Protein AF-A0A8J1YSX6-F1 (afdb_monomer_lite)

Secondary structure (DSSP, 8-state):
-------------PPBPTT-B--GGG-EE-TTT-PEE-SB-TTEEE-TTSBEEE---BS-S---GGG-BTTBPPPPBPPTTEE--TT--S-EEPBPTTSB--TT-GGGBPPPSS--PPBPTTS-B-SSSEEEETTEEEES---TTSPPP----------

pLDDT: mean 86.15, std 13.03, range [41.03, 97.94]

Foldseek 3Di:
DDDDDDPPDDPPLAADEAFDFWDPVQWDQDQAARQTDTSHDPQFFQDPVRGTHGQQEDDDPDDPCVPADPVRHHHYHDDPQWHQASRSNHTDGQDEFFGFDRPFPQVSHDADPDAPFDADPVRHGDDRQWDQDPRGIDGPDDDPPDDDDDDDDHHDDDD

Radius of gyration: 20.37 Å; chains: 1; bounding box: 73×44×47 Å

Sequence (159 aa):
MFLALIVQITLVAARSGLYGNCSVSNNHLDANTKEFITDCDSFGYCAANDTCLPRLCRRDEFVLTSLLTSSTPAPPLCGPGSFCPDDASGCLRIVPVGGTCELNRDDECTPPIQAIVVPNPWGEEEGNGAICLLGKCMWGNVTIGSTCVTESTTYIGYD

Structure (mmCIF, N/CA/C/O backbone):
data_AF-A0A8J1YSX6-F1
#
_entry.id   AF-A0A8J1YSX6-F1
#
loop_
_atom_site.group_PDB
_atom_site.id
_atom_site.type_symbol
_atom_site.label_atom_id
_atom_site.label_alt_id
_atom_site.label_comp_id
_atom_site.label_asym_id
_atom_site.label_entity_id
_atom_site.label_seq_id
_atom_site.pdbx_PDB_ins_code
_atom_site.Cartn_x
_atom_site.Cartn_y
_atom_site.Cartn_z
_atom_site.occupancy
_atom_site.B_iso_or_equiv
_atom_site.auth_seq_id
_atom_site.auth_comp_id
_atom_site.auth_asym_id
_atom_site.auth_atom_id
_atom_site.pdbx_PDB_model_num
ATOM 1 N N . MET A 1 1 ? 51.316 -24.914 3.179 1.00 41.03 1 MET A N 1
ATOM 2 C CA . MET A 1 1 ? 50.084 -24.570 3.917 1.00 41.03 1 MET A CA 1
ATOM 3 C C . MET A 1 1 ? 49.580 -23.256 3.333 1.00 41.03 1 MET A C 1
ATOM 5 O O . MET A 1 1 ? 50.113 -22.216 3.680 1.00 41.03 1 MET A O 1
ATOM 9 N N . PHE A 1 2 ? 48.696 -23.312 2.331 1.00 43.34 2 PHE A N 1
ATOM 10 C CA . PHE A 1 2 ? 48.143 -22.120 1.675 1.00 43.34 2 PHE A CA 1
ATOM 11 C C . PHE A 1 2 ? 46.788 -21.810 2.313 1.00 43.34 2 PHE A C 1
ATOM 13 O O . PHE A 1 2 ? 45.878 -22.633 2.254 1.00 43.34 2 PHE A O 1
ATOM 20 N N . LEU A 1 3 ? 46.687 -20.654 2.970 1.00 44.94 3 LEU A N 1
ATOM 21 C CA . LEU A 1 3 ? 45.438 -20.129 3.513 1.00 44.94 3 LEU A CA 1
ATOM 22 C C . LEU A 1 3 ? 44.609 -19.579 2.341 1.00 44.94 3 LEU A C 1
ATOM 24 O O . LEU A 1 3 ? 45.029 -18.624 1.690 1.00 44.94 3 LEU A O 1
ATOM 28 N N . ALA A 1 4 ? 43.457 -20.186 2.053 1.00 54.06 4 ALA A N 1
ATOM 29 C CA . ALA A 1 4 ? 42.490 -19.631 1.113 1.00 54.06 4 ALA A CA 1
ATOM 30 C C . ALA A 1 4 ? 41.690 -18.527 1.820 1.00 54.06 4 ALA A C 1
ATOM 32 O O . ALA A 1 4 ? 40.985 -18.786 2.794 1.00 54.06 4 ALA A O 1
ATOM 33 N N . LEU A 1 5 ? 41.829 -17.291 1.343 1.00 51.91 5 LEU A N 1
ATOM 34 C CA . LEU A 1 5 ? 41.044 -16.148 1.794 1.00 51.91 5 LEU A CA 1
ATOM 35 C C . LEU A 1 5 ? 39.638 -16.263 1.176 1.00 51.91 5 LEU A C 1
ATOM 37 O O . LEU A 1 5 ? 39.471 -16.052 -0.023 1.00 51.91 5 LEU A O 1
ATOM 41 N N . ILE A 1 6 ? 38.632 -16.643 1.967 1.00 60.25 6 ILE A N 1
ATOM 42 C CA . ILE A 1 6 ? 37.232 -16.637 1.524 1.00 60.25 6 ILE A CA 1
ATOM 43 C C . ILE A 1 6 ? 36.740 -15.190 1.592 1.00 60.25 6 ILE A C 1
ATOM 45 O O . ILE A 1 6 ? 36.457 -14.670 2.669 1.00 60.25 6 ILE A O 1
ATOM 49 N N . VAL A 1 7 ? 36.662 -14.531 0.437 1.00 59.53 7 VAL A N 1
ATOM 50 C CA . VAL A 1 7 ? 35.990 -13.236 0.299 1.00 59.53 7 VAL A CA 1
ATOM 51 C C . VAL A 1 7 ? 34.486 -13.502 0.315 1.00 59.53 7 VAL A C 1
ATOM 53 O O . VAL A 1 7 ? 33.939 -14.040 -0.646 1.00 59.53 7 VAL A O 1
ATOM 56 N N . GLN A 1 8 ? 33.811 -13.164 1.415 1.00 56.69 8 GLN A N 1
ATOM 57 C CA . GLN A 1 8 ? 32.352 -13.091 1.437 1.00 56.69 8 GLN A CA 1
ATOM 58 C C . GLN A 1 8 ? 31.923 -11.877 0.610 1.00 56.69 8 GLN A C 1
ATOM 60 O O . GLN A 1 8 ? 32.027 -10.739 1.059 1.00 56.69 8 GLN A O 1
ATOM 65 N N . ILE A 1 9 ? 31.476 -12.121 -0.620 1.00 59.31 9 ILE A N 1
ATOM 66 C CA . ILE A 1 9 ? 30.817 -11.106 -1.440 1.00 59.31 9 ILE A CA 1
ATOM 67 C C . ILE A 1 9 ? 29.381 -11.005 -0.927 1.00 59.31 9 ILE A C 1
ATOM 69 O O . ILE A 1 9 ? 28.566 -11.896 -1.163 1.00 59.31 9 ILE A O 1
ATOM 73 N N . THR A 1 10 ? 29.072 -9.936 -0.198 1.00 56.56 10 TH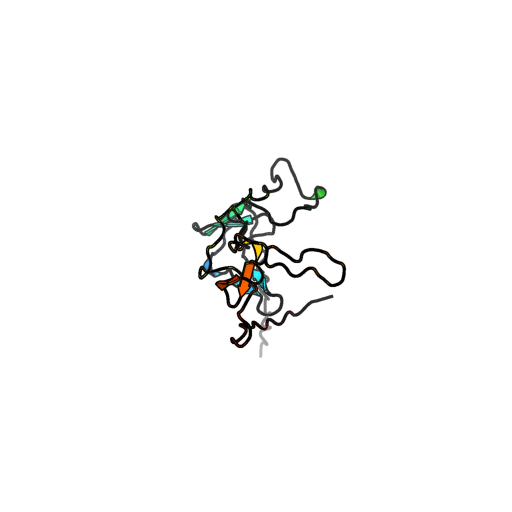R A N 1
ATOM 74 C CA . THR A 1 10 ? 27.689 -9.551 0.074 1.00 56.56 10 THR A CA 1
ATOM 75 C C . THR A 1 10 ? 27.058 -9.108 -1.245 1.00 56.56 10 THR A C 1
ATOM 77 O O . THR A 1 10 ? 27.364 -8.044 -1.780 1.00 56.56 10 THR A O 1
ATOM 80 N N . LEU A 1 11 ? 26.203 -9.957 -1.816 1.00 51.88 11 LEU A N 1
ATOM 81 C CA . LEU A 1 11 ? 25.351 -9.596 -2.947 1.00 51.88 11 LEU A CA 1
ATOM 82 C C . LEU A 1 11 ? 24.299 -8.602 -2.448 1.00 51.88 11 LEU A C 1
ATOM 84 O O . LEU A 1 11 ? 23.250 -8.994 -1.948 1.00 51.88 11 LEU A O 1
ATOM 88 N N . VAL A 1 12 ? 24.593 -7.309 -2.559 1.00 55.69 12 VAL A N 1
ATOM 89 C CA . VAL A 1 12 ? 23.551 -6.283 -2.508 1.00 55.69 12 VAL A CA 1
ATOM 90 C C . VAL A 1 12 ? 22.839 -6.348 -3.854 1.00 55.69 12 VAL A C 1
ATOM 92 O O . VAL A 1 12 ? 23.393 -5.932 -4.872 1.00 55.69 12 VAL A O 1
ATOM 95 N N . ALA A 1 13 ? 21.647 -6.941 -3.883 1.00 61.31 13 ALA A N 1
ATOM 96 C CA . ALA A 1 13 ? 20.801 -6.893 -5.065 1.00 61.31 13 ALA A CA 1
ATOM 97 C C . ALA A 1 13 ? 20.320 -5.446 -5.237 1.00 61.31 13 ALA A C 1
ATOM 99 O O . ALA A 1 13 ? 19.520 -4.945 -4.448 1.00 61.31 13 ALA A O 1
ATOM 100 N N . ALA A 1 14 ? 20.866 -4.747 -6.231 1.00 76.38 14 ALA A N 1
ATOM 101 C CA . ALA A 1 14 ? 20.309 -3.475 -6.659 1.00 76.38 14 ALA A CA 1
ATOM 102 C C . ALA A 1 14 ? 18.900 -3.720 -7.218 1.00 76.38 14 ALA A C 1
ATOM 104 O O . ALA A 1 14 ? 18.686 -4.706 -7.925 1.00 76.38 14 ALA A O 1
ATOM 105 N N . ARG A 1 15 ? 17.958 -2.824 -6.905 1.00 89.31 15 ARG A N 1
ATOM 106 C CA . ARG A 1 15 ? 16.613 -2.871 -7.486 1.00 89.31 15 ARG A CA 1
ATOM 107 C C . ARG A 1 15 ? 16.700 -2.756 -9.013 1.00 89.31 15 ARG A C 1
ATOM 109 O O . ARG A 1 15 ? 17.514 -1.996 -9.544 1.00 89.31 15 ARG A O 1
ATOM 116 N N . SER A 1 16 ? 15.863 -3.514 -9.704 1.00 94.38 16 SER A N 1
ATOM 117 C CA . SER A 1 16 ? 15.726 -3.515 -11.154 1.00 94.38 16 SER A CA 1
ATOM 118 C C . SER A 1 16 ? 15.051 -2.234 -11.631 1.00 94.38 16 SER A C 1
ATOM 120 O O . SER A 1 16 ? 13.996 -1.843 -11.131 1.00 94.38 16 SER A O 1
ATOM 122 N N . GLY A 1 17 ? 15.645 -1.602 -12.641 1.00 92.38 17 GLY A N 1
ATOM 123 C CA . GLY A 1 17 ? 14.994 -0.511 -13.355 1.00 92.38 17 GLY A CA 1
ATOM 124 C C . GLY A 1 17 ? 13.796 -0.991 -14.173 1.00 92.38 17 GLY A C 1
ATOM 125 O O . GLY A 1 17 ? 13.558 -2.194 -14.330 1.00 92.38 17 GLY A O 1
ATOM 126 N N . LEU A 1 18 ? 13.066 -0.038 -14.751 1.00 92.75 18 LEU A N 1
ATOM 127 C CA . LEU A 1 18 ? 11.977 -0.327 -15.685 1.00 92.75 18 LEU A CA 1
ATOM 128 C C . LEU A 1 18 ? 12.413 -1.303 -16.787 1.00 92.75 18 LEU A C 1
ATOM 130 O O . LEU A 1 18 ? 13.504 -1.199 -17.349 1.00 92.75 18 LEU A O 1
ATOM 134 N N . TYR A 1 19 ? 11.522 -2.238 -17.101 1.00 95.19 19 TYR A N 1
ATOM 135 C CA . TYR A 1 19 ? 11.688 -3.351 -18.036 1.00 95.19 19 TYR A CA 1
ATOM 136 C C . TYR A 1 19 ? 12.762 -4.379 -17.641 1.00 95.19 19 TYR A C 1
ATOM 138 O O . TYR A 1 19 ? 13.066 -5.280 -18.422 1.00 95.19 19 TYR A O 1
ATOM 146 N N . GLY A 1 20 ? 13.325 -4.266 -16.435 1.00 95.75 20 GLY A N 1
ATOM 147 C CA . GLY A 1 20 ? 14.177 -5.282 -15.828 1.00 95.75 20 GLY A CA 1
ATOM 148 C C . GLY A 1 20 ? 13.385 -6.475 -15.291 1.00 95.75 20 GLY A C 1
ATOM 149 O O . GLY A 1 20 ? 12.159 -6.434 -15.185 1.00 95.75 20 GLY A O 1
ATOM 150 N N . ASN A 1 21 ? 14.110 -7.537 -14.939 1.00 97.00 21 ASN A N 1
ATOM 151 C CA . ASN A 1 21 ? 13.536 -8.747 -14.356 1.00 97.00 21 ASN A CA 1
ATOM 152 C C . ASN A 1 21 ? 13.189 -8.528 -12.877 1.00 97.00 21 ASN A C 1
ATOM 154 O O . ASN A 1 21 ? 13.950 -7.883 -12.151 1.00 97.00 21 ASN A O 1
ATOM 158 N N . CYS A 1 22 ? 12.090 -9.112 -12.427 1.00 97.19 22 CYS A N 1
ATOM 159 C CA . CYS A 1 22 ? 11.666 -9.131 -11.029 1.00 97.19 22 CYS A CA 1
ATOM 160 C C . CYS A 1 22 ? 10.936 -10.440 -10.722 1.00 97.19 22 CYS A C 1
ATOM 162 O O . CYS A 1 22 ? 10.655 -11.206 -11.634 1.00 97.19 22 CYS A O 1
ATOM 164 N N . SER A 1 23 ? 10.617 -10.706 -9.458 1.00 96.94 23 SER A N 1
ATOM 165 C CA . SER A 1 23 ? 9.694 -11.778 -9.087 1.00 96.94 23 SER A CA 1
ATOM 166 C C . SER A 1 23 ? 8.622 -11.263 -8.142 1.00 96.94 23 SER A C 1
ATOM 168 O O . SER A 1 23 ? 8.924 -10.731 -7.073 1.00 96.94 23 SER A O 1
ATOM 170 N N . VAL A 1 24 ? 7.355 -11.514 -8.474 1.00 95.38 24 VAL A N 1
ATOM 171 C CA . VAL A 1 24 ? 6.225 -11.191 -7.583 1.00 95.38 24 VAL A CA 1
ATOM 172 C C . VAL A 1 24 ? 6.338 -11.947 -6.252 1.00 95.38 24 VAL A C 1
ATOM 174 O O . VAL A 1 24 ? 5.889 -11.455 -5.221 1.00 95.38 24 VAL A O 1
ATOM 177 N N . SER A 1 25 ? 7.000 -13.111 -6.231 1.00 96.25 25 SER A N 1
ATOM 178 C CA . SER A 1 25 ? 7.232 -13.874 -4.995 1.00 96.25 25 SER A CA 1
ATOM 179 C C . SER A 1 25 ? 8.150 -13.170 -3.997 1.00 96.25 25 SER A C 1
ATOM 181 O O . SER A 1 25 ? 8.181 -13.559 -2.833 1.00 96.25 25 SER A O 1
ATOM 183 N N . ASN A 1 26 ? 8.933 -12.190 -4.454 1.00 95.44 26 ASN A N 1
ATOM 184 C CA . ASN A 1 26 ? 9.822 -11.408 -3.603 1.00 95.44 26 ASN A CA 1
ATOM 185 C C . ASN A 1 26 ? 9.101 -10.207 -2.981 1.00 95.44 26 ASN A C 1
ATOM 187 O O . ASN A 1 26 ? 9.683 -9.544 -2.126 1.00 95.44 26 ASN A O 1
ATOM 191 N N . ASN A 1 27 ? 7.851 -9.929 -3.368 1.00 95.31 27 ASN A N 1
ATOM 192 C CA . ASN A 1 27 ? 7.075 -8.850 -2.774 1.00 95.31 27 ASN A CA 1
ATOM 193 C C . ASN A 1 27 ? 6.634 -9.228 -1.355 1.00 95.31 27 ASN A C 1
ATOM 195 O O . ASN A 1 27 ? 5.985 -10.254 -1.147 1.00 95.31 27 ASN A O 1
ATOM 199 N N . HIS A 1 28 ? 6.985 -8.404 -0.374 1.00 95.31 28 HIS A N 1
ATOM 200 C CA . HIS A 1 28 ? 6.599 -8.594 1.025 1.00 95.31 28 HIS A CA 1
ATOM 201 C C . HIS A 1 28 ? 6.776 -7.297 1.812 1.00 95.31 28 HIS A C 1
ATOM 203 O O . HIS A 1 28 ? 7.410 -6.361 1.342 1.00 95.31 28 HIS A O 1
ATOM 209 N N . LEU A 1 29 ? 6.242 -7.245 3.029 1.00 94.75 29 LEU A N 1
ATOM 210 C CA . LEU A 1 29 ? 6.542 -6.159 3.956 1.00 94.75 29 LEU A CA 1
ATOM 211 C C . LEU A 1 29 ? 7.851 -6.449 4.688 1.00 94.75 29 LEU A C 1
ATOM 213 O O . LEU A 1 29 ? 8.059 -7.566 5.172 1.00 94.75 29 LEU A O 1
ATOM 217 N N . ASP A 1 30 ? 8.700 -5.437 4.824 1.00 94.12 30 ASP A N 1
ATOM 218 C CA . ASP A 1 30 ? 9.890 -5.522 5.659 1.00 94.12 30 ASP A CA 1
ATOM 219 C C . ASP A 1 30 ? 9.505 -5.878 7.104 1.00 94.12 30 ASP A C 1
ATOM 221 O O . ASP A 1 30 ? 8.549 -5.352 7.688 1.00 94.12 30 ASP A O 1
ATOM 225 N N . ALA A 1 31 ? 10.252 -6.795 7.714 1.00 92.81 31 ALA A N 1
ATOM 226 C CA . ALA A 1 31 ? 9.923 -7.306 9.039 1.00 92.81 31 ALA A CA 1
ATOM 227 C C . ALA A 1 31 ? 10.041 -6.244 10.149 1.00 92.81 31 ALA A C 1
ATOM 229 O O . ALA A 1 31 ? 9.382 -6.386 11.181 1.00 92.81 31 ALA A O 1
ATOM 230 N N . ASN A 1 32 ? 10.824 -5.188 9.940 1.00 92.19 32 ASN A N 1
ATOM 231 C CA . ASN A 1 32 ? 11.118 -4.149 10.917 1.00 92.19 32 ASN A CA 1
ATOM 232 C C . ASN A 1 32 ? 10.356 -2.856 10.614 1.00 92.19 32 ASN A C 1
ATOM 234 O O . ASN A 1 32 ? 9.681 -2.326 11.494 1.00 92.19 32 ASN A O 1
ATOM 238 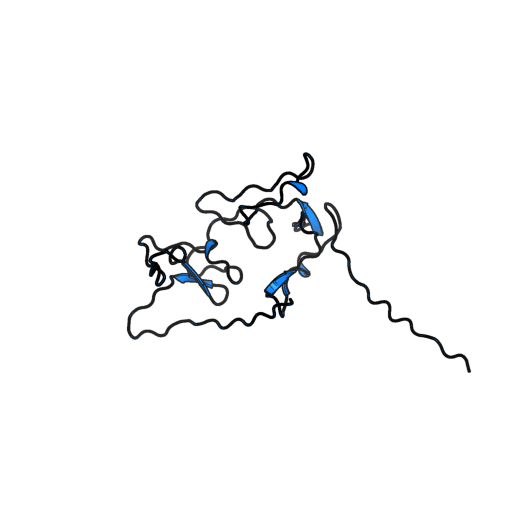N N . THR A 1 33 ? 10.451 -2.354 9.383 1.00 92.25 33 THR A N 1
ATOM 239 C CA . THR A 1 33 ? 9.874 -1.060 8.985 1.00 92.25 33 THR A CA 1
ATOM 240 C C . THR A 1 33 ? 8.442 -1.183 8.485 1.00 92.25 33 THR A C 1
ATOM 242 O O . THR A 1 33 ? 7.725 -0.187 8.464 1.00 92.25 33 THR A O 1
ATOM 245 N N . LYS A 1 34 ? 8.020 -2.393 8.090 1.00 93.06 34 LYS A N 1
ATOM 246 C CA . LYS A 1 34 ? 6.750 -2.649 7.393 1.00 93.06 34 LYS A CA 1
ATOM 247 C C . LYS A 1 34 ? 6.616 -1.900 6.065 1.00 93.06 34 LYS A C 1
ATOM 249 O O . LYS A 1 34 ? 5.511 -1.749 5.562 1.00 93.06 34 LYS A O 1
ATOM 254 N N . GLU A 1 35 ? 7.726 -1.452 5.487 1.00 91.25 35 GLU A N 1
ATOM 255 C CA . GLU A 1 35 ? 7.746 -0.922 4.127 1.00 91.25 35 GLU A CA 1
ATOM 256 C C . GLU A 1 35 ? 7.493 -2.053 3.123 1.00 91.25 35 GLU A C 1
ATOM 258 O O . GLU A 1 35 ? 7.969 -3.174 3.311 1.00 91.25 35 GLU A O 1
ATOM 263 N N . PHE A 1 36 ? 6.779 -1.764 2.037 1.00 93.44 36 PHE A N 1
ATOM 264 C CA . PHE A 1 36 ? 6.642 -2.696 0.925 1.00 93.44 36 PHE A CA 1
ATOM 265 C C . PHE A 1 36 ? 7.976 -2.871 0.183 1.00 93.44 36 PHE A C 1
ATOM 267 O O . PHE A 1 36 ? 8.519 -1.941 -0.417 1.00 93.44 36 PHE A O 1
ATOM 274 N N . ILE A 1 37 ? 8.498 -4.093 0.211 1.00 94.75 37 ILE A N 1
ATOM 275 C CA . ILE A 1 37 ? 9.706 -4.518 -0.486 1.00 94.75 37 ILE A CA 1
ATOM 276 C C . ILE A 1 37 ? 9.319 -5.131 -1.826 1.00 94.75 37 ILE A C 1
ATOM 278 O O . ILE A 1 37 ? 8.466 -6.012 -1.896 1.00 94.75 37 ILE A O 1
ATOM 282 N N . THR A 1 38 ? 9.994 -4.688 -2.884 1.00 95.81 38 THR A N 1
ATOM 283 C CA . THR A 1 38 ? 9.897 -5.240 -4.237 1.00 95.81 38 THR A CA 1
ATOM 284 C C . THR A 1 38 ? 11.259 -5.183 -4.927 1.00 95.81 38 THR A C 1
ATOM 286 O O . THR A 1 38 ? 12.121 -4.379 -4.558 1.00 95.81 38 THR A O 1
ATOM 289 N N . ASP A 1 39 ? 11.450 -6.023 -5.943 1.00 96.56 39 ASP A N 1
ATOM 290 C CA . ASP A 1 39 ? 12.668 -6.032 -6.757 1.00 96.56 39 ASP A CA 1
ATOM 291 C C . ASP A 1 39 ? 12.785 -4.780 -7.637 1.00 96.56 39 ASP A C 1
ATOM 293 O O . ASP A 1 39 ? 13.886 -4.436 -8.055 1.00 96.56 39 ASP A O 1
ATOM 297 N N . CYS A 1 40 ? 11.677 -4.100 -7.944 1.00 95.38 40 CYS A N 1
ATOM 298 C CA . CYS A 1 40 ? 11.669 -2.937 -8.829 1.00 95.38 40 CYS A CA 1
ATOM 299 C C . CYS A 1 40 ? 12.076 -1.644 -8.115 1.00 95.38 40 CYS A C 1
ATOM 301 O O . CYS A 1 40 ? 11.856 -1.464 -6.916 1.00 95.38 40 CYS A O 1
ATOM 303 N N . ASP A 1 41 ? 12.673 -0.717 -8.862 1.00 91.56 41 ASP A N 1
ATOM 304 C CA . ASP A 1 41 ? 12.993 0.618 -8.366 1.00 91.56 41 ASP A CA 1
ATOM 305 C C . ASP A 1 41 ? 11.734 1.436 -8.008 1.00 91.56 41 ASP A C 1
ATOM 307 O O . ASP A 1 41 ? 10.591 0.999 -8.151 1.00 91.56 41 ASP A O 1
ATOM 311 N N . SER A 1 42 ? 11.932 2.658 -7.512 1.00 87.19 42 SER A N 1
ATOM 312 C CA . SER A 1 42 ? 10.837 3.536 -7.083 1.00 87.19 42 SER A CA 1
ATOM 313 C C . SER A 1 42 ? 9.909 4.003 -8.215 1.00 87.19 42 SER A C 1
ATOM 315 O O . SER A 1 42 ? 8.889 4.630 -7.928 1.00 87.19 42 SER A O 1
ATOM 317 N N . PHE A 1 43 ? 10.221 3.714 -9.481 1.00 88.00 43 PHE A N 1
ATOM 318 C CA . PHE A 1 43 ? 9.397 4.072 -10.636 1.00 88.00 43 PHE A CA 1
ATOM 319 C C . PHE A 1 43 ? 8.569 2.899 -11.163 1.00 88.00 43 PHE A C 1
ATOM 321 O O . PHE A 1 43 ? 7.660 3.120 -11.972 1.00 88.00 43 PHE A O 1
ATOM 328 N N . GLY A 1 44 ? 8.860 1.674 -10.717 1.00 91.94 44 GLY A N 1
ATOM 329 C CA . GLY A 1 44 ? 8.225 0.462 -11.212 1.00 91.94 44 GLY A CA 1
ATOM 330 C C . GLY A 1 44 ? 7.431 -0.327 -10.173 1.00 91.94 44 GLY A C 1
ATOM 331 O O . GLY A 1 44 ? 7.502 -0.075 -8.971 1.00 91.94 44 GLY A O 1
ATOM 332 N N . TYR A 1 45 ? 6.688 -1.303 -10.684 1.00 95.94 45 TYR A N 1
ATOM 333 C CA . TYR A 1 45 ? 6.097 -2.412 -9.942 1.00 95.94 45 TYR A CA 1
ATOM 334 C C . TYR A 1 45 ? 6.409 -3.722 -10.662 1.00 95.94 45 TYR A C 1
ATOM 336 O O . TYR A 1 45 ? 6.611 -3.725 -11.881 1.00 95.94 45 TYR A O 1
ATOM 344 N N . CYS A 1 46 ? 6.448 -4.835 -9.931 1.00 97.56 46 CYS A N 1
ATOM 345 C CA . CYS A 1 46 ? 6.680 -6.137 -10.545 1.00 97.56 46 CYS A CA 1
ATOM 346 C C . CYS A 1 46 ? 5.378 -6.713 -11.104 1.00 97.56 46 CYS A C 1
ATOM 348 O O . CYS A 1 46 ? 4.479 -7.080 -10.349 1.00 97.56 46 CYS A O 1
ATOM 350 N N . ALA A 1 47 ? 5.267 -6.789 -12.428 1.00 97.12 47 ALA A N 1
ATOM 351 C CA . ALA A 1 47 ? 4.097 -7.351 -13.086 1.00 97.12 47 ALA A CA 1
ATOM 352 C C . ALA A 1 47 ? 4.116 -8.889 -13.074 1.00 97.12 47 ALA A C 1
ATOM 354 O O . ALA A 1 47 ? 5.156 -9.519 -12.912 1.00 97.12 47 ALA A O 1
ATOM 355 N N . ALA A 1 48 ? 2.957 -9.509 -13.317 1.00 95.88 48 ALA A N 1
ATOM 356 C CA . ALA A 1 48 ? 2.790 -10.969 -13.298 1.00 95.88 48 ALA A CA 1
ATOM 357 C C . ALA A 1 48 ? 3.631 -11.735 -14.342 1.00 95.88 48 ALA A C 1
ATOM 359 O O . ALA A 1 48 ? 3.689 -12.960 -14.309 1.00 95.88 48 ALA A O 1
ATOM 360 N N . ASN A 1 49 ? 4.242 -11.028 -15.293 1.00 96.56 49 ASN A N 1
ATOM 361 C CA . ASN A 1 49 ? 5.197 -11.567 -16.257 1.00 96.56 49 ASN A CA 1
ATOM 362 C C . ASN A 1 49 ? 6.658 -11.344 -15.822 1.00 96.56 49 ASN A C 1
ATOM 364 O O . ASN A 1 49 ? 7.536 -11.294 -16.685 1.00 96.56 49 ASN A O 1
ATOM 368 N N . ASP A 1 50 ? 6.902 -11.154 -14.523 1.00 96.94 50 ASP A N 1
ATOM 369 C CA . ASP A 1 50 ? 8.233 -11.026 -13.921 1.00 96.94 50 ASP A CA 1
ATOM 370 C C . ASP A 1 50 ? 9.052 -9.862 -14.509 1.00 96.94 50 ASP A C 1
ATOM 372 O O . ASP A 1 50 ? 10.275 -9.908 -14.643 1.00 96.94 50 ASP A O 1
ATOM 376 N N . THR A 1 51 ? 8.357 -8.781 -14.877 1.00 97.31 51 THR A N 1
ATOM 377 C CA . THR A 1 51 ? 8.954 -7.575 -15.462 1.00 97.31 51 THR A CA 1
ATOM 378 C C . THR A 1 51 ? 8.580 -6.333 -14.662 1.00 97.31 51 THR A C 1
ATOM 380 O O . THR A 1 51 ? 7.407 -6.112 -14.357 1.00 97.31 51 THR A O 1
ATOM 383 N N . CYS A 1 52 ? 9.560 -5.473 -14.384 1.00 97.06 52 CYS A N 1
ATOM 384 C CA . CYS A 1 52 ? 9.311 -4.167 -13.785 1.00 97.06 52 CYS A CA 1
ATOM 385 C C . CYS A 1 52 ? 8.614 -3.243 -14.785 1.00 97.06 52 CYS A C 1
ATOM 387 O O . CYS A 1 52 ? 9.228 -2.784 -15.746 1.00 97.06 52 CYS A O 1
ATOM 389 N N . LEU A 1 53 ? 7.335 -2.948 -14.578 1.00 95.62 53 LEU A N 1
ATOM 390 C CA . LEU A 1 53 ? 6.578 -2.015 -15.413 1.00 95.62 53 LEU A CA 1
ATOM 391 C C . LEU A 1 53 ? 6.385 -0.679 -14.690 1.00 95.62 53 LEU A C 1
ATOM 393 O O . LEU A 1 53 ? 6.413 -0.657 -13.462 1.00 95.62 53 LEU A O 1
ATOM 397 N N . PRO A 1 54 ? 6.184 0.439 -15.413 1.00 93.56 54 PRO A N 1
ATOM 398 C CA . PRO A 1 54 ? 5.935 1.730 -14.780 1.00 93.56 54 PRO A CA 1
ATOM 399 C C . PRO A 1 54 ? 4.727 1.678 -13.844 1.00 93.56 54 PRO A C 1
ATOM 401 O O . PRO A 1 54 ? 3.699 1.097 -14.198 1.00 93.56 54 PRO A O 1
ATOM 404 N N . ARG A 1 55 ? 4.836 2.322 -12.677 1.00 93.06 55 ARG A N 1
ATOM 405 C CA . ARG A 1 55 ? 3.714 2.481 -11.738 1.00 93.06 55 ARG A CA 1
ATOM 406 C C . ARG A 1 55 ? 2.493 3.075 -12.438 1.00 93.06 55 ARG A C 1
ATOM 408 O O . ARG A 1 55 ? 2.610 4.025 -13.213 1.00 93.06 55 ARG A O 1
ATOM 415 N N . LEU A 1 56 ? 1.317 2.531 -12.140 1.00 94.81 56 LEU A N 1
ATOM 416 C CA . LEU A 1 56 ? 0.068 2.893 -12.820 1.00 94.81 56 LEU A CA 1
ATOM 417 C C . LEU A 1 56 ? -0.824 3.823 -11.995 1.00 94.81 56 LEU A C 1
ATOM 419 O O . LEU A 1 56 ? -1.739 4.442 -12.537 1.00 94.81 56 LEU A O 1
ATOM 423 N N . CYS A 1 57 ? -0.546 3.953 -10.704 1.00 94.75 57 CYS A N 1
ATOM 424 C CA . CYS A 1 57 ? -1.184 4.914 -9.818 1.00 94.75 57 CYS A CA 1
ATOM 425 C C . CYS A 1 57 ? -0.191 5.407 -8.764 1.00 94.75 57 CYS A C 1
ATOM 427 O O . CYS A 1 57 ? 0.914 4.878 -8.630 1.00 94.75 57 CYS A O 1
ATOM 429 N N . ARG A 1 58 ? -0.570 6.451 -8.030 1.00 91.69 58 ARG A N 1
ATOM 430 C CA . ARG A 1 58 ? 0.156 6.920 -6.846 1.00 91.69 58 ARG A CA 1
ATOM 431 C C . ARG A 1 58 ? -0.809 7.161 -5.692 1.00 91.69 58 ARG A C 1
ATOM 433 O O . ARG A 1 58 ? -1.996 7.409 -5.911 1.00 91.69 58 ARG A O 1
ATOM 440 N N . ARG A 1 59 ? -0.255 7.150 -4.484 1.00 87.25 59 ARG A N 1
ATOM 441 C CA . ARG A 1 59 ? -0.918 7.557 -3.239 1.00 87.25 59 ARG A CA 1
ATOM 442 C C . ARG A 1 59 ? -0.502 8.957 -2.816 1.00 87.25 59 ARG A C 1
ATOM 444 O O . ARG A 1 59 ? -1.349 9.762 -2.451 1.00 87.25 59 ARG A O 1
ATOM 451 N N . ASP A 1 60 ? 0.791 9.246 -2.931 1.00 77.88 60 ASP A N 1
ATOM 452 C CA . ASP A 1 60 ? 1.343 10.537 -2.548 1.00 77.88 60 ASP A CA 1
ATOM 453 C C . ASP A 1 60 ? 0.835 11.633 -3.486 1.00 77.88 60 ASP A C 1
ATOM 455 O O . ASP A 1 60 ? 1.043 11.603 -4.704 1.00 77.88 60 ASP A O 1
ATOM 459 N N . GLU A 1 61 ? 0.163 12.627 -2.915 1.00 70.38 61 GLU A N 1
ATOM 460 C CA . GLU A 1 61 ? -0.286 13.805 -3.655 1.00 70.38 61 GLU A CA 1
ATOM 461 C C . GLU A 1 61 ? 0.908 14.667 -4.101 1.00 70.38 61 GLU A C 1
ATOM 463 O O . GLU A 1 61 ? 0.900 15.246 -5.195 1.00 70.38 61 GLU A O 1
ATOM 468 N N . PHE A 1 62 ? 1.972 14.677 -3.292 1.00 74.31 62 PHE A N 1
ATOM 469 C CA . PHE A 1 62 ? 3.179 15.463 -3.510 1.00 74.31 62 PHE A CA 1
ATOM 470 C C . PHE A 1 62 ? 4.307 14.606 -4.083 1.00 74.31 62 PHE A C 1
ATOM 472 O O . PHE A 1 62 ? 4.982 13.864 -3.377 1.00 74.31 62 PHE A O 1
ATOM 479 N N . VAL A 1 63 ? 4.554 14.759 -5.380 1.00 72.31 63 VAL A N 1
ATOM 480 C CA . VAL A 1 63 ? 5.743 14.209 -6.048 1.00 72.31 63 VAL A CA 1
ATOM 481 C C . VAL A 1 63 ? 6.813 15.281 -6.153 1.00 72.31 63 VAL A C 1
ATOM 483 O O . VAL A 1 63 ? 6.524 16.425 -6.511 1.00 72.31 63 VAL A O 1
ATOM 486 N N . LEU A 1 64 ? 8.068 14.890 -5.931 1.00 69.62 64 LEU A N 1
ATOM 487 C CA . LEU A 1 64 ? 9.221 15.717 -6.272 1.00 69.62 64 LEU A CA 1
ATOM 488 C C . LEU A 1 64 ? 9.275 15.886 -7.795 1.00 69.62 64 LEU A C 1
ATOM 490 O O . LEU A 1 64 ? 9.716 15.001 -8.527 1.00 69.62 64 LEU A O 1
ATOM 494 N N . THR A 1 65 ? 8.811 17.037 -8.278 1.00 68.12 65 THR A N 1
ATOM 495 C CA . THR A 1 65 ? 8.707 17.354 -9.712 1.00 68.12 65 THR A CA 1
ATOM 496 C C . THR A 1 65 ? 10.051 17.329 -10.438 1.00 68.12 65 THR A C 1
ATOM 498 O O . THR A 1 65 ? 10.080 17.119 -11.646 1.00 68.12 65 THR A O 1
ATOM 501 N N . SER A 1 66 ? 11.164 17.467 -9.711 1.00 66.94 66 SER A N 1
ATOM 502 C CA . SER A 1 66 ? 12.531 17.330 -10.229 1.00 66.94 66 SER A CA 1
ATOM 503 C C . SER A 1 66 ? 12.886 15.917 -10.707 1.00 66.94 66 SER A C 1
ATOM 505 O O . SER A 1 66 ? 13.855 15.767 -11.446 1.00 66.94 66 SER A O 1
ATOM 507 N N . LEU A 1 67 ? 12.123 14.893 -10.307 1.00 67.62 67 LEU A N 1
ATOM 508 C C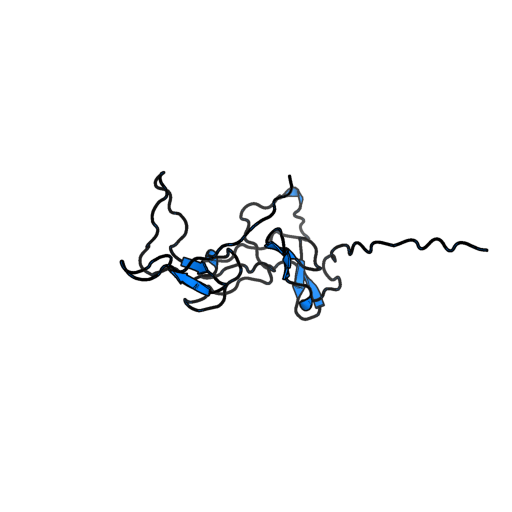A . LEU A 1 67 ? 12.319 13.497 -10.718 1.00 67.62 67 LEU A CA 1
ATOM 509 C C . LEU A 1 67 ? 11.436 13.092 -11.909 1.00 67.62 67 LEU A C 1
ATOM 511 O O . LEU A 1 67 ? 11.534 11.966 -12.397 1.00 67.62 67 LEU A O 1
ATOM 515 N N . LEU A 1 68 ? 10.566 13.992 -12.376 1.00 73.50 68 LEU A N 1
ATOM 516 C CA . LEU A 1 68 ? 9.625 13.719 -13.455 1.00 73.50 68 LEU A CA 1
ATOM 517 C C . LEU A 1 68 ? 10.209 14.158 -14.796 1.00 73.50 68 LEU A C 1
ATOM 519 O O . LEU A 1 68 ? 10.711 15.271 -14.948 1.00 73.50 68 LEU A O 1
ATOM 523 N N . THR A 1 69 ? 10.093 13.290 -15.797 1.00 73.31 69 THR A N 1
ATOM 524 C CA . THR A 1 69 ? 10.484 13.591 -17.179 1.00 73.31 69 THR A CA 1
ATOM 525 C C . THR A 1 69 ? 9.314 13.324 -18.116 1.00 73.31 69 THR A C 1
ATOM 527 O O . THR A 1 69 ? 8.353 12.653 -17.745 1.00 73.31 69 THR A O 1
ATOM 530 N N . SER A 1 70 ? 9.385 13.799 -19.361 1.00 74.62 70 SER A N 1
ATOM 531 C CA . SER A 1 70 ? 8.383 13.448 -20.379 1.00 74.62 70 SER A CA 1
ATOM 532 C C . SER A 1 70 ? 8.284 11.935 -20.623 1.00 74.62 70 SER A C 1
ATOM 534 O O . SER A 1 70 ? 7.228 11.453 -21.021 1.00 74.62 70 SER A O 1
ATOM 536 N N . SER A 1 71 ? 9.359 11.187 -20.360 1.00 73.69 71 SER A N 1
ATOM 537 C CA . SER A 1 71 ? 9.411 9.723 -20.438 1.00 73.69 71 SER A CA 1
ATOM 538 C C . SER A 1 71 ? 8.947 9.002 -19.166 1.00 73.69 71 SER A C 1
ATOM 540 O O . SER A 1 71 ? 8.681 7.806 -19.220 1.00 73.69 71 SER A O 1
ATOM 542 N N . THR A 1 72 ? 8.840 9.705 -18.037 1.00 73.38 72 THR A N 1
ATOM 543 C CA . THR A 1 72 ? 8.414 9.171 -16.732 1.00 73.38 72 THR A CA 1
ATOM 544 C C . THR A 1 72 ? 7.458 10.161 -16.057 1.00 73.38 72 THR A C 1
ATOM 546 O O . THR A 1 72 ? 7.834 10.844 -15.097 1.00 73.38 72 THR A O 1
ATOM 549 N N . PRO A 1 73 ? 6.227 10.316 -16.583 1.00 82.19 73 PRO A N 1
ATOM 550 C CA . PRO A 1 73 ? 5.247 11.190 -15.959 1.00 82.19 73 PRO A CA 1
ATOM 551 C C . PRO A 1 73 ? 4.874 10.660 -14.573 1.00 82.19 73 PRO A C 1
ATOM 553 O O . PRO A 1 73 ? 4.947 9.459 -14.308 1.00 82.19 73 PRO A O 1
ATOM 556 N N . ALA A 1 74 ? 4.431 11.557 -13.692 1.00 85.31 74 ALA A N 1
ATOM 557 C CA . ALA A 1 74 ? 3.862 11.132 -12.422 1.00 85.31 74 ALA A CA 1
ATOM 558 C C . ALA A 1 74 ? 2.624 10.254 -12.677 1.00 85.31 74 ALA A C 1
ATOM 560 O O . ALA A 1 74 ? 1.739 10.682 -13.428 1.00 85.31 74 ALA A O 1
ATOM 561 N N . PRO A 1 75 ? 2.523 9.074 -12.042 1.00 89.62 75 PRO A N 1
ATOM 562 C CA . PRO A 1 75 ? 1.307 8.276 -12.095 1.00 89.62 75 PRO A CA 1
ATOM 563 C C . PRO A 1 75 ? 0.100 9.075 -11.571 1.00 89.62 75 PRO A C 1
ATOM 565 O O . PRO A 1 75 ? 0.265 9.944 -10.709 1.00 89.62 75 PRO A O 1
ATOM 568 N N . PRO A 1 76 ? -1.118 8.820 -12.070 1.00 92.06 76 PRO A N 1
ATOM 569 C CA . PRO A 1 76 ? -2.311 9.515 -11.604 1.00 92.06 76 PRO A CA 1
ATOM 570 C C . PRO A 1 76 ? -2.691 9.101 -10.174 1.00 92.06 76 PRO A C 1
ATOM 572 O O . PRO A 1 76 ? -2.404 7.987 -9.732 1.00 92.06 76 PRO A O 1
ATOM 575 N N . LEU A 1 77 ? -3.394 9.988 -9.465 1.00 92.94 77 LEU A N 1
ATOM 576 C CA . LEU A 1 77 ? -4.159 9.597 -8.277 1.00 92.94 77 LEU A CA 1
ATOM 577 C C . LEU A 1 77 ? -5.368 8.758 -8.702 1.00 92.94 77 LEU A C 1
ATOM 579 O O . LEU A 1 77 ? -5.929 8.965 -9.784 1.00 92.94 77 LEU A O 1
ATOM 583 N N . CYS A 1 78 ? -5.795 7.845 -7.836 1.00 94.75 78 CYS A N 1
ATOM 584 C CA . CYS A 1 78 ? -7.033 7.113 -8.063 1.00 94.75 78 CYS A CA 1
ATOM 585 C C . CYS A 1 78 ? -8.254 8.010 -7.846 1.00 94.75 78 CYS A C 1
ATOM 587 O O . CYS A 1 78 ? -8.283 8.860 -6.958 1.00 94.75 78 CYS A O 1
ATOM 589 N N . GLY A 1 79 ? -9.262 7.834 -8.702 1.00 94.19 79 GLY A N 1
ATOM 590 C CA . GLY A 1 79 ? -10.529 8.545 -8.573 1.00 94.19 79 GLY A CA 1
ATOM 591 C C . GLY A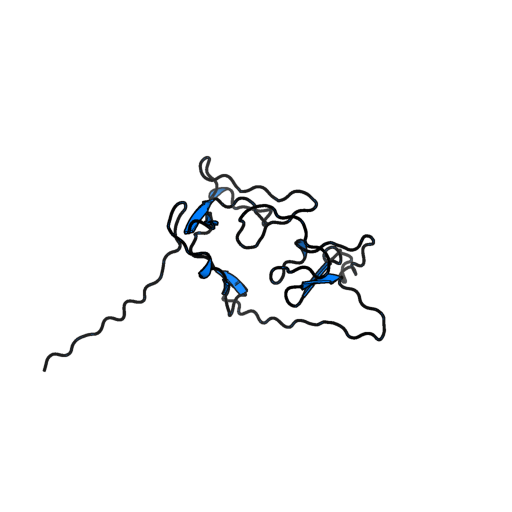 1 79 ? -11.363 8.044 -7.385 1.00 94.19 79 GLY A C 1
ATOM 592 O O . GLY A 1 79 ? -11.062 6.994 -6.812 1.00 94.19 79 GLY A O 1
ATOM 593 N N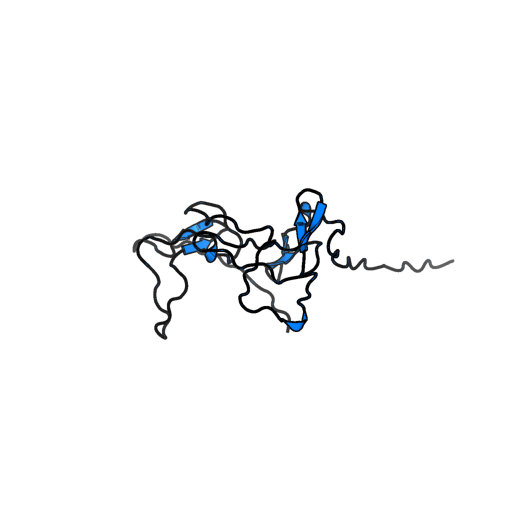 . PRO A 1 80 ? -12.458 8.748 -7.046 1.00 91.88 80 PRO A N 1
ATOM 594 C CA . PRO A 1 80 ? -13.348 8.350 -5.958 1.00 91.88 80 PRO A CA 1
ATOM 595 C C . PRO A 1 80 ? -13.850 6.905 -6.100 1.00 91.88 80 PRO A C 1
ATOM 597 O O . PRO A 1 80 ? -14.193 6.456 -7.195 1.00 91.88 80 PRO A O 1
ATOM 600 N N . GLY A 1 81 ? -13.925 6.176 -4.984 1.00 92.50 81 GLY A N 1
ATOM 601 C CA . GLY A 1 81 ? -14.365 4.775 -4.971 1.00 92.50 81 GLY A CA 1
ATOM 602 C C . GLY A 1 81 ? -13.293 3.763 -5.395 1.00 92.50 81 GLY A C 1
ATOM 603 O O . GLY A 1 81 ? -13.610 2.584 -5.585 1.00 92.50 81 GLY A O 1
ATOM 604 N N . SER A 1 82 ? -12.048 4.213 -5.560 1.00 96.31 82 SER A N 1
ATOM 605 C CA . SER A 1 82 ? -10.888 3.379 -5.876 1.00 96.31 82 SER A CA 1
ATOM 606 C C . SER A 1 82 ? -9.674 3.788 -5.037 1.00 96.31 82 SER A C 1
ATOM 608 O O . SER A 1 82 ? -9.601 4.925 -4.581 1.00 96.31 82 SER A O 1
ATOM 610 N N . PHE A 1 83 ? -8.717 2.879 -4.876 1.00 95.62 83 PHE A N 1
ATOM 611 C CA . PHE A 1 83 ? -7.460 3.094 -4.158 1.00 95.62 83 PHE A CA 1
ATOM 612 C C . PHE A 1 83 ? -6.267 2.615 -4.994 1.00 95.62 83 PHE A C 1
ATOM 614 O O . PHE A 1 83 ? -6.443 1.880 -5.970 1.00 95.62 83 PHE A O 1
ATOM 621 N N . CYS A 1 84 ? -5.060 3.045 -4.621 1.00 95.94 84 CYS A N 1
ATOM 622 C CA . CYS A 1 84 ? -3.813 2.562 -5.210 1.00 95.94 84 CYS A CA 1
ATOM 623 C C . CYS A 1 84 ? -3.153 1.547 -4.254 1.00 95.94 84 CYS A C 1
ATOM 625 O O . CYS A 1 84 ? -2.838 1.952 -3.127 1.00 95.94 84 CYS A O 1
ATOM 627 N N . PRO A 1 85 ? -2.956 0.278 -4.664 1.00 95.81 85 PRO A N 1
ATOM 628 C CA . PRO A 1 85 ? -2.293 -0.735 -3.836 1.00 95.81 85 PRO A CA 1
ATOM 629 C C . PRO A 1 85 ? -0.832 -0.358 -3.555 1.00 95.81 85 PRO A C 1
ATOM 631 O O . PRO A 1 85 ? -0.267 0.501 -4.241 1.00 95.81 85 PRO A O 1
ATOM 634 N N . ASP A 1 86 ? -0.214 -0.984 -2.554 1.00 94.38 86 ASP A N 1
ATOM 635 C CA . ASP A 1 86 ? 1.181 -0.742 -2.152 1.00 94.38 86 ASP A CA 1
ATOM 636 C C . ASP A 1 86 ? 2.181 -0.972 -3.293 1.00 94.38 86 ASP A C 1
ATOM 638 O O . ASP A 1 86 ? 3.151 -0.221 -3.433 1.00 94.38 86 ASP A O 1
ATOM 642 N N . ASP A 1 87 ? 1.918 -1.949 -4.161 1.00 94.44 87 ASP A N 1
ATOM 643 C CA . ASP A 1 87 ? 2.746 -2.205 -5.339 1.00 94.44 87 ASP A CA 1
ATOM 644 C C . ASP A 1 87 ? 2.532 -1.183 -6.471 1.00 94.44 87 ASP A C 1
ATOM 646 O O . ASP A 1 87 ? 3.318 -1.142 -7.411 1.00 94.44 87 ASP A O 1
ATOM 650 N N . ALA A 1 88 ? 1.514 -0.322 -6.385 1.00 95.00 88 ALA A N 1
ATOM 651 C CA . ALA A 1 88 ? 1.139 0.656 -7.403 1.00 95.00 88 ALA A CA 1
ATOM 652 C C . ALA A 1 88 ? 0.837 0.057 -8.796 1.00 95.00 88 ALA A C 1
ATOM 654 O O . ALA A 1 88 ? 0.991 0.736 -9.824 1.00 95.00 88 ALA A O 1
ATOM 655 N N . SER A 1 89 ? 0.334 -1.184 -8.844 1.00 96.00 89 SER A N 1
ATOM 656 C CA . SER A 1 89 ? -0.055 -1.888 -10.075 1.00 96.00 89 SER A CA 1
ATOM 657 C C . SER A 1 89 ? -1.294 -1.311 -10.774 1.00 96.00 89 SER A C 1
ATOM 659 O O . SER A 1 89 ? -1.712 -1.818 -11.814 1.00 96.00 89 SER A O 1
ATOM 661 N N . GLY A 1 90 ? -1.922 -0.275 -10.215 1.00 96.50 90 GLY A N 1
ATOM 662 C CA . GLY A 1 90 ? -3.072 0.420 -10.794 1.00 96.50 90 GLY A CA 1
ATOM 663 C C . GLY A 1 90 ? -4.254 0.523 -9.840 1.00 96.50 90 GLY A C 1
ATOM 664 O O . GLY A 1 90 ? -4.309 -0.144 -8.814 1.00 96.50 90 GLY A O 1
ATOM 665 N N . CYS A 1 91 ? -5.210 1.388 -10.176 1.00 97.56 91 CYS A N 1
ATOM 666 C CA . CYS A 1 91 ? -6.335 1.663 -9.289 1.00 97.56 91 CYS A CA 1
ATOM 667 C C . CYS A 1 91 ? -7.274 0.460 -9.153 1.00 97.56 91 CYS A C 1
ATOM 669 O O . CYS A 1 91 ? -7.837 -0.018 -10.142 1.00 97.56 91 CYS A O 1
ATOM 671 N N . LEU A 1 92 ? -7.493 0.030 -7.913 1.00 97.31 92 LEU A N 1
ATOM 672 C CA . LEU A 1 92 ? -8.416 -1.035 -7.541 1.00 97.31 92 LEU A CA 1
ATOM 673 C C . LEU A 1 92 ? -9.668 -0.450 -6.892 1.00 97.31 92 LEU A C 1
ATOM 675 O O . LEU A 1 92 ? -9.653 0.652 -6.350 1.00 97.31 92 LEU A O 1
ATOM 679 N N . ARG A 1 93 ? -10.781 -1.180 -6.949 1.00 97.50 93 ARG A N 1
ATOM 680 C CA . ARG A 1 93 ? -12.020 -0.775 -6.271 1.00 97.50 93 ARG A CA 1
ATOM 681 C C . ARG A 1 93 ? -11.863 -0.937 -4.766 1.00 97.50 93 ARG A C 1
ATOM 683 O O . ARG A 1 93 ? -11.328 -1.948 -4.332 1.00 97.50 93 ARG A O 1
ATOM 690 N N . ILE A 1 94 ? -12.410 0.011 -4.005 1.00 96.19 94 ILE A N 1
ATOM 691 C CA . ILE A 1 94 ? -12.477 -0.073 -2.541 1.00 96.19 94 ILE A CA 1
ATOM 692 C C . ILE A 1 94 ? -13.086 -1.419 -2.109 1.00 96.19 94 ILE A C 1
ATOM 694 O O . ILE A 1 94 ? -14.082 -1.895 -2.664 1.00 96.19 94 ILE A O 1
ATOM 698 N N . VAL A 1 95 ? -12.455 -2.022 -1.112 1.00 97.94 95 VAL A N 1
ATOM 699 C CA . VAL A 1 95 ? -12.731 -3.322 -0.522 1.00 97.94 95 VAL A CA 1
ATOM 700 C C . VAL A 1 95 ? -13.937 -3.225 0.426 1.00 97.94 95 VAL A C 1
ATOM 702 O O . VAL A 1 95 ? -14.006 -2.330 1.278 1.00 97.94 95 VAL A O 1
ATOM 705 N N . PRO A 1 96 ? -14.932 -4.122 0.311 1.00 97.00 96 PRO A N 1
ATOM 706 C CA . PRO A 1 96 ? -16.056 -4.163 1.241 1.00 97.00 96 PRO A CA 1
ATOM 707 C C . PRO A 1 96 ? -15.631 -4.684 2.623 1.00 97.00 96 PRO A C 1
ATOM 709 O O . PRO A 1 96 ? -14.621 -5.373 2.767 1.00 97.00 96 PRO A O 1
ATOM 712 N N . VAL A 1 97 ? -16.448 -4.415 3.644 1.00 95.25 97 VAL A N 1
ATOM 713 C CA . VAL A 1 97 ? -16.262 -4.965 5.000 1.00 95.25 97 VAL A CA 1
ATOM 714 C C . VAL A 1 97 ? -16.097 -6.493 4.952 1.00 95.25 97 VAL A C 1
ATOM 716 O O . VAL A 1 97 ? -16.839 -7.188 4.258 1.00 95.25 97 VAL A O 1
ATOM 719 N N . GLY A 1 98 ? -15.112 -7.015 5.685 1.00 96.19 98 GLY A N 1
ATOM 720 C CA . GLY A 1 98 ? -14.714 -8.428 5.703 1.00 96.19 98 GLY A CA 1
ATOM 721 C C . GLY A 1 98 ? -13.755 -8.843 4.577 1.00 96.19 98 GLY A C 1
ATOM 722 O O . GLY A 1 98 ? -13.184 -9.940 4.628 1.00 96.19 98 GLY A O 1
ATOM 723 N N . GLY A 1 99 ? -13.543 -7.984 3.576 1.00 97.88 99 GLY A N 1
ATOM 724 C CA . GLY A 1 99 ? -12.529 -8.178 2.544 1.00 97.88 99 GLY A CA 1
ATOM 725 C C . GLY A 1 99 ? -11.105 -8.027 3.085 1.00 97.88 99 GLY A C 1
ATOM 726 O O . GLY A 1 99 ? -10.903 -7.576 4.211 1.00 97.88 99 GLY A O 1
ATOM 727 N N . THR A 1 100 ? -10.125 -8.468 2.297 1.00 97.62 100 THR A N 1
ATOM 728 C CA . THR A 1 100 ? -8.701 -8.363 2.645 1.00 97.62 100 THR A CA 1
ATOM 729 C C . THR A 1 100 ? -8.163 -6.991 2.256 1.00 97.62 100 THR A C 1
ATOM 731 O O . THR A 1 100 ? -8.460 -6.530 1.159 1.00 97.62 100 THR A O 1
ATOM 734 N N . CYS A 1 101 ? -7.374 -6.391 3.138 1.00 96.88 101 CYS A N 1
ATOM 735 C CA . CYS A 1 101 ? -6.698 -5.113 2.930 1.00 96.88 101 CYS A CA 1
ATOM 736 C C . CYS A 1 101 ? -5.225 -5.216 3.328 1.00 96.88 101 CYS A C 1
ATOM 738 O O . CYS A 1 101 ? -4.834 -6.116 4.083 1.00 96.88 101 CYS A O 1
ATOM 740 N N . GLU A 1 102 ? -4.426 -4.308 2.788 1.00 95.50 102 GLU A N 1
ATOM 741 C CA . GLU A 1 102 ? -3.000 -4.172 3.064 1.00 95.50 102 GLU A CA 1
ATOM 742 C C . GLU A 1 102 ? -2.755 -3.451 4.414 1.00 95.50 102 GLU A C 1
ATOM 744 O O . GLU A 1 102 ? -3.606 -2.723 4.931 1.00 95.50 102 GLU A O 1
ATOM 749 N N . LEU A 1 103 ? -1.603 -3.696 5.049 1.00 93.25 103 LEU A N 1
ATOM 750 C CA . LEU A 1 103 ? -1.309 -3.193 6.400 1.00 93.25 103 LEU A CA 1
ATOM 751 C C . LEU A 1 103 ? -1.314 -1.659 6.438 1.00 93.25 103 LEU A C 1
ATOM 753 O O . LEU A 1 103 ? -0.554 -1.028 5.710 1.00 93.25 103 LEU A O 1
ATOM 757 N N . ASN A 1 104 ? -2.080 -1.067 7.361 1.00 86.88 104 ASN A N 1
ATOM 758 C CA . ASN A 1 104 ? -2.186 0.391 7.516 1.00 86.88 104 ASN A CA 1
ATOM 759 C C . ASN A 1 104 ? -2.746 1.093 6.258 1.00 86.88 104 ASN A C 1
ATOM 761 O O . ASN A 1 104 ? -2.334 2.200 5.898 1.00 86.88 104 ASN A O 1
ATOM 765 N N . ARG A 1 105 ? -3.674 0.425 5.561 1.00 92.94 105 ARG A N 1
ATOM 766 C CA . ARG A 1 105 ? -4.312 0.909 4.332 1.00 92.94 105 ARG A CA 1
ATOM 767 C C . ARG A 1 105 ? -5.826 1.065 4.505 1.00 92.94 105 ARG A C 1
ATOM 769 O O . ARG A 1 105 ? -6.639 0.411 3.856 1.00 92.94 105 ARG A O 1
ATOM 776 N N . ASP A 1 106 ? -6.218 1.954 5.414 1.00 92.19 106 ASP A N 1
ATOM 777 C CA . ASP A 1 106 ? -7.630 2.231 5.726 1.00 92.19 106 ASP A CA 1
ATOM 778 C C . ASP A 1 106 ? -8.399 2.828 4.532 1.00 92.19 106 ASP A C 1
ATOM 780 O O . ASP A 1 106 ? -9.610 2.636 4.404 1.00 92.19 106 ASP A O 1
ATOM 784 N N . ASP A 1 107 ? -7.694 3.503 3.616 1.00 91.31 107 ASP A N 1
ATOM 785 C CA . ASP A 1 107 ? -8.237 4.066 2.375 1.00 91.31 107 ASP A CA 1
ATOM 786 C C . ASP A 1 107 ? -8.723 3.002 1.378 1.00 91.31 107 ASP A C 1
ATOM 788 O O . ASP A 1 107 ? -9.501 3.309 0.471 1.00 91.31 107 ASP A O 1
ATOM 792 N N . GLU A 1 108 ? -8.323 1.744 1.563 1.00 95.44 108 GLU A N 1
ATOM 793 C CA . GLU A 1 108 ? -8.808 0.614 0.769 1.00 95.44 108 GLU A CA 1
ATOM 794 C C . GLU A 1 108 ? -10.203 0.186 1.182 1.00 95.44 108 GLU A C 1
ATOM 796 O O . GLU A 1 108 ? -10.881 -0.479 0.407 1.00 95.44 108 GLU A O 1
ATOM 801 N N . CYS A 1 109 ? -10.645 0.532 2.388 1.00 95.62 109 CYS A N 1
ATOM 802 C CA . CYS A 1 109 ? -11.837 -0.033 2.992 1.00 95.62 109 CYS A CA 1
ATOM 803 C C . CYS A 1 109 ? -13.076 0.845 2.785 1.00 95.62 109 CYS A C 1
ATOM 805 O O . CYS A 1 109 ? -13.033 2.073 2.822 1.00 95.62 109 CYS A O 1
ATOM 807 N N . THR A 1 110 ? -14.226 0.199 2.571 1.00 95.06 110 THR A N 1
ATOM 808 C CA . THR A 1 110 ? -15.495 0.901 2.330 1.00 95.06 110 THR A CA 1
ATOM 809 C C . THR A 1 110 ? -15.973 1.601 3.603 1.00 95.06 110 THR A C 1
ATOM 811 O O . THR A 1 110 ? -16.282 0.908 4.582 1.00 95.06 110 THR A O 1
ATOM 814 N N . PRO A 1 111 ? -16.106 2.943 3.600 1.00 91.81 111 PRO A N 1
ATOM 815 C CA . PRO A 1 111 ? -16.592 3.667 4.763 1.00 91.81 111 PRO A CA 1
ATOM 816 C C . PRO A 1 111 ? -18.072 3.383 5.038 1.00 91.81 111 PRO A C 1
ATOM 818 O O . PRO A 1 111 ? -18.830 3.025 4.127 1.00 91.81 111 PRO A O 1
ATOM 821 N N . PRO A 1 112 ? -18.515 3.546 6.294 1.00 89.56 112 PRO A N 1
ATOM 822 C CA . PRO A 1 112 ? -19.929 3.513 6.630 1.00 89.56 112 PRO A CA 1
ATOM 823 C C . PRO A 1 112 ? -20.688 4.654 5.931 1.00 89.56 112 PRO A C 1
ATOM 825 O O . PRO A 1 112 ? -20.154 5.733 5.690 1.00 89.56 112 PRO A O 1
ATOM 828 N N . ILE A 1 113 ? -21.972 4.429 5.626 1.00 85.81 113 ILE A N 1
ATOM 829 C CA . ILE A 1 113 ? -22.842 5.433 4.974 1.00 85.81 113 ILE A CA 1
ATOM 830 C C . ILE A 1 113 ? -22.985 6.696 5.837 1.00 85.81 113 ILE A C 1
ATOM 832 O O . ILE A 1 113 ? -23.134 7.800 5.319 1.00 85.81 113 ILE A O 1
ATOM 836 N N . GLN A 1 114 ? -22.969 6.526 7.157 1.00 80.62 114 GLN A N 1
ATOM 837 C CA . GLN A 1 114 ? -22.957 7.617 8.123 1.00 80.62 114 GLN A CA 1
ATOM 838 C C . GLN A 1 114 ? -21.551 7.717 8.695 1.00 80.62 114 GLN A C 1
ATOM 840 O O . GLN A 1 114 ? -21.017 6.705 9.142 1.00 80.62 114 GLN A O 1
ATOM 845 N N . ALA A 1 115 ? -20.967 8.916 8.686 1.00 70.06 115 ALA A N 1
ATOM 846 C CA . ALA A 1 115 ? -19.660 9.142 9.283 1.00 70.06 115 ALA A CA 1
ATOM 847 C C . ALA A 1 115 ? -19.705 8.793 10.778 1.00 70.06 115 ALA A C 1
ATOM 849 O O . ALA A 1 115 ? -20.554 9.289 11.519 1.00 70.06 115 ALA A O 1
ATOM 850 N N . ILE A 1 116 ? -18.794 7.918 11.201 1.00 76.44 116 ILE A N 1
ATOM 851 C CA . ILE A 1 116 ? -18.618 7.491 12.603 1.00 76.44 116 ILE A CA 1
ATOM 852 C C . ILE A 1 116 ? -17.281 8.022 13.143 1.00 76.44 116 ILE A C 1
ATOM 854 O O . ILE A 1 116 ? -16.788 7.584 14.177 1.00 76.44 116 ILE A O 1
ATOM 858 N N . VAL A 1 117 ? -16.679 8.963 12.415 1.00 73.19 117 VAL A N 1
ATOM 859 C CA . VAL A 1 117 ? -15.380 9.544 12.734 1.00 73.19 117 VAL A CA 1
ATOM 860 C C . VAL A 1 117 ? -15.520 10.363 14.007 1.00 73.19 117 VAL A C 1
ATOM 862 O O . VAL A 1 117 ? -16.335 11.283 14.085 1.00 73.19 117 VAL A O 1
ATOM 865 N N . VAL A 1 118 ? -14.731 10.005 15.014 1.00 67.44 118 VAL A N 1
ATOM 866 C CA . VAL A 1 118 ? -14.550 10.833 16.201 1.00 67.44 118 VAL A CA 1
ATOM 867 C C . VAL A 1 118 ? -13.487 11.869 15.840 1.00 67.44 118 VAL A C 1
ATOM 869 O O . VAL A 1 118 ? -12.381 11.469 15.481 1.00 67.44 118 VAL A O 1
ATOM 872 N N . PRO A 1 119 ? -13.794 13.177 15.890 1.00 72.00 119 PRO A N 1
ATOM 873 C CA . PRO A 1 119 ? -12.790 14.199 15.648 1.00 72.00 119 PRO A CA 1
ATOM 874 C C . PRO A 1 119 ? -11.652 14.079 16.660 1.00 72.00 119 PRO A C 1
ATOM 876 O O . PRO A 1 119 ? -11.882 13.747 17.829 1.00 72.00 119 PRO A O 1
ATOM 879 N N . ASN A 1 120 ? -10.438 14.400 16.230 1.00 76.19 120 ASN A N 1
ATOM 880 C CA . ASN A 1 120 ? -9.302 14.494 17.132 1.00 76.19 120 ASN A CA 1
ATOM 881 C C . ASN A 1 120 ? -9.519 15.613 18.177 1.00 76.19 120 ASN A C 1
ATOM 883 O O . ASN A 1 120 ? -10.453 16.415 18.056 1.00 76.19 120 ASN A O 1
ATOM 887 N N . PRO A 1 121 ? -8.676 15.721 19.222 1.00 81.00 121 PRO A N 1
ATOM 888 C CA . PRO A 1 121 ? -8.818 16.760 20.248 1.00 81.00 121 PRO A CA 1
ATOM 889 C C . PRO A 1 121 ? -8.816 18.209 19.724 1.00 81.00 121 PRO A C 1
ATOM 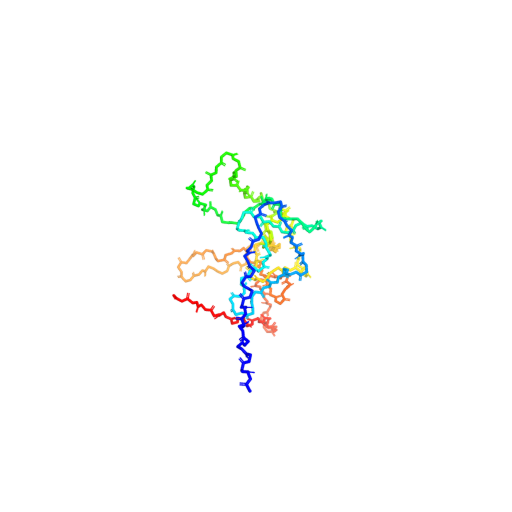891 O O . PRO A 1 121 ? -9.194 19.119 20.462 1.00 81.00 121 PRO A O 1
ATOM 894 N N . TRP A 1 122 ? -8.400 18.429 18.473 1.00 83.62 122 TRP A N 1
ATOM 895 C CA . TRP A 1 122 ? -8.387 19.722 17.785 1.00 83.62 122 TRP A CA 1
ATOM 896 C C . TRP A 1 122 ? -9.574 19.915 16.827 1.00 83.62 122 TRP A C 1
ATOM 898 O O . TRP A 1 122 ? -9.706 20.979 16.227 1.00 83.62 122 TRP A O 1
ATOM 908 N N . GLY A 1 123 ? -10.480 18.936 16.742 1.00 74.19 123 GLY A N 1
ATOM 909 C CA . GLY A 1 123 ? -11.689 18.987 15.923 1.00 74.19 123 GLY A CA 1
ATOM 910 C C . GLY A 1 123 ? -11.484 18.599 14.459 1.00 74.19 123 GLY A C 1
ATOM 911 O O . GLY A 1 123 ? -12.364 18.874 13.647 1.00 74.19 123 GLY A O 1
ATOM 912 N N . GLU A 1 124 ? -10.356 17.981 14.111 1.00 74.56 124 GLU A N 1
ATOM 913 C CA . GLU A 1 124 ? -10.080 17.500 12.756 1.00 74.56 124 GLU A CA 1
ATOM 914 C C . GLU A 1 124 ? -10.586 16.060 12.601 1.00 74.56 124 GLU A C 1
ATOM 916 O O . GLU A 1 124 ? -10.454 15.238 13.510 1.00 74.56 124 GLU A O 1
ATOM 921 N N . GLU A 1 125 ? -11.198 15.750 11.460 1.00 68.06 125 GLU A N 1
ATOM 922 C CA . GLU A 1 125 ? -11.677 14.399 11.163 1.00 68.06 125 GLU A CA 1
ATOM 923 C C . GLU A 1 125 ? -10.491 13.464 10.878 1.00 68.06 125 GLU A C 1
ATOM 925 O O . GLU A 1 125 ? -9.727 13.679 9.938 1.00 68.06 125 GLU A O 1
ATOM 930 N N . GLU A 1 126 ? -10.345 12.404 11.676 1.00 70.56 126 GLU A N 1
ATOM 931 C CA . GLU A 1 126 ? -9.346 11.357 11.451 1.00 70.56 126 GLU A CA 1
ATOM 932 C C . GLU A 1 126 ? -9.951 10.231 10.601 1.00 70.56 126 GLU A C 1
ATOM 934 O O . GLU A 1 126 ? -10.593 9.302 11.094 1.00 70.56 126 GLU A O 1
ATOM 939 N N . GLY A 1 127 ? -9.762 10.333 9.286 1.00 77.81 127 GLY A N 1
ATOM 940 C CA . GLY A 1 127 ? -10.199 9.315 8.332 1.00 77.81 127 GLY A CA 1
ATOM 941 C C . GLY A 1 127 ? -11.699 9.354 8.028 1.00 77.81 127 GLY A C 1
ATOM 942 O O . GLY A 1 127 ? -12.355 10.382 8.149 1.00 77.81 127 GLY A O 1
ATOM 943 N N . ASN A 1 128 ? -12.244 8.228 7.561 1.00 84.50 128 ASN A N 1
ATOM 944 C CA . ASN A 1 128 ? -13.631 8.115 7.082 1.00 84.50 128 ASN A CA 1
ATOM 945 C C . ASN A 1 128 ? -14.462 7.066 7.855 1.00 84.50 128 ASN A C 1
ATOM 947 O O . ASN A 1 128 ? -15.582 6.739 7.459 1.00 84.50 128 ASN A O 1
ATOM 951 N N . GLY A 1 129 ? -13.916 6.530 8.952 1.00 88.50 129 GLY A N 1
ATOM 952 C CA . GLY A 1 129 ? -14.546 5.513 9.798 1.00 88.50 129 GLY A CA 1
ATOM 953 C C . GLY A 1 129 ? -14.364 4.067 9.321 1.00 88.50 129 GLY A C 1
ATOM 954 O O . GLY A 1 129 ? -14.814 3.153 10.017 1.00 88.50 129 GLY A O 1
ATOM 955 N N . ALA A 1 130 ? -13.724 3.838 8.171 1.00 91.81 130 ALA A N 1
ATOM 956 C CA . ALA A 1 130 ? -13.205 2.527 7.792 1.00 91.81 130 ALA A CA 1
ATOM 957 C C . ALA A 1 130 ? -11.820 2.301 8.411 1.00 91.81 130 ALA A C 1
ATOM 959 O O . ALA A 1 130 ? -11.075 3.255 8.617 1.00 91.81 130 ALA A O 1
ATOM 960 N N . ILE A 1 131 ? -11.489 1.045 8.701 1.00 92.06 131 ILE A N 1
ATOM 961 C CA . ILE A 1 131 ? -10.178 0.654 9.219 1.00 92.06 131 ILE A CA 1
ATOM 962 C C . ILE A 1 131 ? -9.773 -0.720 8.676 1.00 92.06 131 ILE A C 1
ATOM 964 O O . ILE A 1 131 ? -10.610 -1.625 8.562 1.00 92.06 131 ILE A O 1
ATOM 968 N N . CYS A 1 132 ? -8.493 -0.885 8.354 1.00 94.19 132 CYS A N 1
ATOM 969 C CA . CYS A 1 132 ? -7.872 -2.165 8.060 1.00 94.19 132 CYS A CA 1
ATOM 970 C C . CYS A 1 132 ? -7.207 -2.719 9.327 1.00 94.19 132 CYS A C 1
ATOM 972 O O . CYS A 1 132 ? -6.152 -2.253 9.747 1.00 94.19 132 CYS A O 1
ATOM 974 N N . LEU A 1 133 ? -7.814 -3.740 9.935 1.00 93.44 133 LEU A N 1
ATOM 975 C CA . LEU A 1 133 ? -7.261 -4.429 11.105 1.00 93.44 133 LEU A CA 1
ATOM 976 C C . LEU A 1 133 ? -7.136 -5.923 10.829 1.00 93.44 133 LEU A C 1
ATOM 978 O O . LEU A 1 133 ? -8.065 -6.558 10.333 1.00 93.44 133 LEU A O 1
ATOM 982 N N . LEU A 1 134 ? -5.993 -6.502 11.184 1.00 94.00 134 LEU A N 1
ATOM 983 C CA . LEU A 1 134 ? -5.629 -7.904 10.974 1.00 94.00 134 LEU A CA 1
ATOM 984 C C . LEU A 1 134 ? -5.766 -8.326 9.502 1.00 94.00 134 LEU A C 1
ATOM 986 O O . LEU A 1 134 ? -6.190 -9.443 9.194 1.00 94.00 134 LEU A O 1
ATOM 990 N N . GLY A 1 135 ? -5.450 -7.401 8.588 1.00 95.44 135 GLY A N 1
ATOM 991 C CA . GLY A 1 135 ? -5.615 -7.574 7.144 1.00 95.44 135 GLY A CA 1
ATOM 992 C C . GLY A 1 135 ? -7.075 -7.687 6.701 1.00 95.44 135 GLY A C 1
ATOM 993 O O . GLY A 1 135 ? -7.358 -8.317 5.678 1.00 95.44 135 GLY A O 1
ATOM 994 N N . LYS A 1 136 ? -8.020 -7.148 7.484 1.00 97.00 136 LYS A N 1
ATOM 995 C CA . LYS A 1 136 ? -9.454 -7.164 7.190 1.00 97.00 136 LYS A CA 1
ATOM 996 C C . LYS A 1 136 ? -10.089 -5.789 7.318 1.00 97.00 136 LYS A C 1
ATOM 998 O O . LYS A 1 136 ? -9.944 -5.112 8.332 1.00 97.00 136 LYS A O 1
ATOM 1003 N N . CYS A 1 137 ? -10.876 -5.428 6.309 1.00 96.31 137 CYS A N 1
ATOM 1004 C CA . CYS A 1 137 ? -11.664 -4.205 6.343 1.00 96.31 137 CYS A CA 1
ATOM 1005 C C . CYS A 1 137 ? -12.808 -4.322 7.346 1.00 96.31 137 CYS A C 1
ATOM 1007 O O . CYS A 1 137 ? -13.626 -5.244 7.270 1.00 96.31 137 CYS A O 1
ATOM 1009 N N . MET A 1 138 ? -12.913 -3.351 8.241 1.00 93.00 138 MET A N 1
ATOM 1010 C CA . MET A 1 138 ? -14.024 -3.197 9.173 1.00 93.00 138 MET A CA 1
ATOM 1011 C C . MET A 1 138 ? -14.299 -1.717 9.438 1.00 93.00 138 MET A C 1
ATOM 1013 O O . MET A 1 138 ? -13.656 -0.838 8.868 1.00 93.00 138 MET A O 1
ATOM 1017 N N . TRP A 1 139 ? -15.300 -1.430 10.262 1.00 92.06 139 TRP A N 1
ATOM 1018 C CA . TRP A 1 139 ? -15.575 -0.070 10.713 1.00 92.06 139 TRP A CA 1
ATOM 1019 C C . TRP A 1 139 ? -14.936 0.167 12.075 1.00 92.06 139 TRP A C 1
ATOM 1021 O O . TRP A 1 139 ? -14.883 -0.739 12.906 1.00 92.06 139 TRP A O 1
ATOM 1031 N N . GLY A 1 140 ? -14.502 1.401 12.320 1.00 88.25 140 GLY A N 1
ATOM 1032 C CA . GLY A 1 140 ? -13.936 1.845 13.595 1.00 88.25 140 GLY A CA 1
ATOM 1033 C C . GLY A 1 140 ? -14.979 2.021 14.704 1.00 88.25 140 GLY A C 1
ATOM 1034 O O . GLY A 1 140 ? -14.892 2.964 15.484 1.00 88.25 140 GLY A O 1
ATOM 1035 N N . ASN A 1 141 ? -16.006 1.170 14.760 1.00 85.44 141 ASN A N 1
ATOM 1036 C CA . ASN A 1 141 ? -17.067 1.243 15.756 1.00 85.44 141 ASN A CA 1
ATOM 1037 C C . ASN A 1 141 ? -17.379 -0.126 16.367 1.00 85.44 141 ASN A C 1
ATOM 1039 O O . ASN A 1 141 ? -17.160 -1.181 15.778 1.00 85.44 141 ASN A O 1
ATOM 1043 N N . VAL A 1 142 ? -17.910 -0.103 17.586 1.00 82.88 142 VAL A N 1
ATOM 1044 C CA . VAL A 1 142 ? -18.336 -1.304 18.301 1.00 82.88 142 VAL A CA 1
ATOM 1045 C C . VAL A 1 142 ? -19.425 -0.935 19.307 1.00 82.88 142 VAL A C 1
ATOM 1047 O O . VAL A 1 142 ? -19.438 0.168 19.855 1.00 82.88 142 VAL A O 1
ATOM 1050 N N . THR A 1 143 ? -20.377 -1.837 19.539 1.00 85.62 143 THR A N 1
ATOM 1051 C CA . THR A 1 143 ? -21.415 -1.650 20.559 1.00 85.62 143 THR A CA 1
ATOM 1052 C C . THR A 1 143 ? -20.820 -1.658 21.966 1.00 85.62 143 THR A C 1
ATOM 1054 O O . THR A 1 143 ? -19.941 -2.462 22.276 1.00 85.62 143 THR A O 1
ATOM 1057 N N . ILE A 1 144 ? -21.328 -0.788 22.845 1.00 87.00 144 ILE A N 1
ATOM 1058 C CA . ILE A 1 144 ? -20.910 -0.742 24.255 1.00 87.00 144 ILE A CA 1
ATOM 1059 C C . ILE A 1 144 ? -21.116 -2.122 24.894 1.00 87.00 144 ILE A C 1
ATOM 1061 O O . ILE A 1 144 ? -22.196 -2.703 24.802 1.00 87.00 144 ILE A O 1
ATOM 1065 N N . GLY A 1 145 ? -20.074 -2.630 25.555 1.00 89.75 145 GLY A N 1
ATOM 1066 C CA . GLY A 1 145 ? -20.073 -3.948 26.194 1.00 89.75 145 GLY A CA 1
ATOM 1067 C C . GLY A 1 145 ? -19.620 -5.098 25.289 1.00 89.75 145 GLY A C 1
ATOM 1068 O O . GLY A 1 145 ? -19.449 -6.210 25.783 1.00 89.75 145 GLY A O 1
ATOM 1069 N N . SER A 1 146 ? -19.388 -4.856 23.996 1.00 89.81 146 SER A N 1
ATOM 1070 C CA . SER A 1 146 ? -18.742 -5.823 23.103 1.00 89.81 146 SER A CA 1
ATOM 1071 C C . SER A 1 146 ? -17.213 -5.717 23.167 1.00 89.81 146 SER A C 1
ATOM 1073 O O . SER A 1 146 ? -16.656 -4.728 23.640 1.00 89.81 146 SER A O 1
ATOM 1075 N N . THR A 1 147 ? -16.521 -6.761 22.712 1.00 90.12 147 THR A N 1
ATOM 1076 C CA . THR A 1 147 ? -15.053 -6.814 22.694 1.00 90.12 147 THR A CA 1
ATOM 1077 C C . THR A 1 147 ? -14.492 -5.983 21.541 1.00 90.12 147 THR A C 1
ATOM 1079 O O . THR A 1 147 ? -14.900 -6.168 20.396 1.00 90.12 147 THR A O 1
ATOM 1082 N N . CYS A 1 148 ? -13.530 -5.104 21.831 1.00 89.19 148 CYS A N 1
ATOM 1083 C CA . CYS A 1 148 ? -12.773 -4.394 20.801 1.00 89.19 148 CYS A CA 1
ATOM 1084 C C . CYS A 1 148 ? -11.798 -5.343 20.095 1.00 89.19 148 CYS A C 1
ATOM 1086 O O . CYS A 1 148 ? -11.138 -6.157 20.742 1.00 89.19 148 CYS A O 1
ATOM 1088 N N . VAL A 1 149 ? -11.667 -5.194 18.778 1.00 91.00 149 VAL A N 1
ATOM 1089 C CA . VAL A 1 149 ? -10.574 -5.807 18.018 1.00 91.00 149 VAL A CA 1
ATOM 1090 C C . VAL A 1 149 ? -9.384 -4.858 18.073 1.00 91.00 149 VAL A C 1
ATOM 1092 O O . VAL A 1 149 ? -9.531 -3.663 17.835 1.00 91.00 149 VAL A O 1
ATOM 1095 N N . THR A 1 150 ? -8.214 -5.387 18.412 1.00 90.94 150 THR A N 1
ATOM 1096 C CA . THR A 1 150 ? -6.975 -4.611 18.511 1.00 90.94 150 THR A CA 1
ATOM 1097 C C . THR A 1 150 ? -5.873 -5.306 17.733 1.00 90.94 150 THR A C 1
ATOM 1099 O O . THR A 1 150 ? -5.678 -6.512 17.892 1.00 90.94 150 THR A O 1
ATOM 1102 N N . GLU A 1 151 ? -5.120 -4.542 16.954 1.00 90.81 151 GLU A N 1
ATOM 1103 C CA . GLU A 1 151 ? -3.866 -4.975 16.347 1.00 90.81 151 GLU A CA 1
ATOM 1104 C C . GLU A 1 151 ? -2.708 -4.217 17.004 1.00 90.81 151 GLU A C 1
ATOM 1106 O O . GLU A 1 151 ? -2.821 -3.026 17.291 1.00 90.81 151 GLU A O 1
ATOM 1111 N N . SER A 1 152 ? -1.600 -4.909 17.268 1.00 91.50 152 SER A N 1
ATOM 1112 C CA . SER A 1 152 ? -0.367 -4.282 17.738 1.00 91.50 152 SER A CA 1
ATOM 1113 C C . SER A 1 152 ? 0.735 -4.548 16.725 1.00 91.50 152 SER A C 1
ATOM 1115 O O . SER A 1 152 ? 1.168 -5.688 16.557 1.00 91.50 152 SER A O 1
ATOM 1117 N N . THR A 1 153 ? 1.180 -3.479 16.069 1.00 90.12 153 THR A N 1
ATOM 1118 C CA . THR A 1 153 ? 2.242 -3.518 15.063 1.00 90.12 153 THR A CA 1
ATOM 1119 C C . THR A 1 153 ? 3.417 -2.682 15.554 1.00 90.12 153 THR A C 1
ATOM 1121 O O . THR A 1 153 ? 3.258 -1.528 15.948 1.00 90.12 153 THR A O 1
ATOM 1124 N N . THR A 1 154 ? 4.606 -3.285 15.587 1.00 91.69 154 THR A N 1
ATOM 1125 C CA . THR A 1 154 ? 5.851 -2.615 15.984 1.00 91.69 154 THR A CA 1
ATOM 1126 C C . THR A 1 154 ? 6.637 -2.212 14.745 1.00 91.69 154 THR A C 1
ATOM 1128 O O . THR A 1 154 ? 6.855 -3.040 13.859 1.00 91.69 154 THR A O 1
ATOM 1131 N N . TYR A 1 155 ? 7.079 -0.956 14.730 1.00 89.94 155 TYR A N 1
ATOM 1132 C CA . TYR A 1 155 ? 7.902 -0.369 13.681 1.00 89.94 155 TYR A CA 1
ATOM 1133 C C . TYR A 1 155 ? 9.281 -0.037 14.248 1.00 89.94 155 TYR A C 1
ATOM 1135 O O . TYR A 1 155 ? 9.389 0.473 15.365 1.00 89.94 155 TYR A O 1
ATOM 1143 N N . ILE A 1 156 ? 10.327 -0.304 13.474 1.00 92.56 156 ILE A N 1
ATOM 1144 C CA . ILE A 1 156 ? 11.675 0.195 13.742 1.00 92.56 156 ILE A CA 1
ATOM 1145 C C . ILE A 1 156 ? 11.940 1.329 12.757 1.00 92.56 156 ILE A C 1
ATOM 1147 O O . ILE A 1 156 ? 11.959 1.106 11.549 1.00 92.56 156 ILE A O 1
ATOM 1151 N N . GLY A 1 157 ? 12.117 2.540 13.281 1.00 83.75 157 GLY A N 1
ATOM 1152 C CA . GLY A 1 157 ? 12.612 3.684 12.519 1.00 83.75 157 GLY A CA 1
ATOM 1153 C C . GLY A 1 157 ? 14.137 3.738 12.565 1.00 83.75 157 GLY A C 1
ATOM 1154 O O . GLY A 1 157 ? 14.738 3.371 13.577 1.00 83.75 157 GLY A O 1
ATOM 1155 N N . TYR A 1 158 ? 14.746 4.183 11.470 1.00 80.38 158 TYR A N 1
ATOM 1156 C CA . TYR A 1 158 ? 16.166 4.514 11.409 1.00 80.38 158 TYR A CA 1
ATOM 1157 C C . TYR A 1 158 ? 16.293 6.016 11.138 1.00 80.38 158 TYR A C 1
ATOM 1159 O O . TYR A 1 158 ? 15.664 6.515 10.202 1.00 80.38 158 TYR A O 1
ATOM 1167 N N . ASP A 1 159 ? 17.080 6.699 11.971 1.00 63.06 159 ASP A N 1
ATOM 1168 C CA . ASP A 1 159 ? 17.342 8.145 11.916 1.00 63.06 159 ASP A CA 1
ATOM 1169 C C . ASP A 1 159 ? 18.556 8.473 11.028 1.00 63.06 159 ASP A C 1
ATOM 1171 O O . ASP A 1 159 ? 19.536 7.684 11.042 1.00 63.06 159 ASP A O 1
#